Protein AF-A0A7C7UZF1-F1 (afdb_monomer_lite)

Secondary structure (DSSP, 8-state):
---SPPTTTHHHHHHHHHHIIIIIHHHHHHHHHTTT--TTS-TTSPPHHHHHHHHHHHHHHHHTT------TT-SSTT---HHHHHHHHHHHHTSTTHHHHTT--TTHHHHHHHHHHH--HHHHHHHHHHHHTTSS--------TTS-TTSGGG---------

Structure (mmCIF, N/CA/C/O backbone):
data_AF-A0A7C7UZF1-F1
#
_entry.id   AF-A0A7C7UZF1-F1
#
loop_
_atom_site.group_PDB
_atom_site.id
_atom_site.type_symbol
_atom_site.label_atom_id
_atom_site.label_alt_id
_atom_site.label_comp_id
_atom_site.label_asym_id
_atom_site.label_entity_id
_atom_site.label_seq_id
_atom_site.pdbx_PDB_ins_code
_atom_site.Cartn_x
_atom_site.Cartn_y
_atom_site.Cartn_z
_atom_site.occupancy
_atom_site.B_iso_or_equiv
_atom_site.auth_seq_id
_atom_site.auth_comp_id
_atom_site.auth_asym_id
_atom_site.auth_atom_id
_atom_site.pdbx_PDB_model_num
ATOM 1 N N . MET A 1 1 ? 17.158 -8.746 22.295 1.00 65.06 1 MET A N 1
ATOM 2 C CA . MET A 1 1 ? 16.381 -7.894 21.378 1.00 65.06 1 MET A CA 1
ATOM 3 C C . MET A 1 1 ? 14.984 -7.829 21.956 1.00 65.06 1 MET A C 1
ATOM 5 O O . MET A 1 1 ? 14.400 -8.886 22.153 1.00 65.06 1 MET A O 1
ATOM 9 N N . ASP A 1 2 ? 14.527 -6.644 22.350 1.00 73.06 2 ASP A N 1
ATOM 10 C CA . ASP A 1 2 ? 13.132 -6.459 22.749 1.00 73.06 2 ASP A CA 1
ATOM 11 C C . ASP A 1 2 ? 12.297 -6.370 21.469 1.00 73.06 2 ASP A C 1
ATOM 13 O O . ASP A 1 2 ? 12.558 -5.516 20.624 1.00 73.06 2 ASP A O 1
ATOM 17 N N . LEU A 1 3 ? 11.386 -7.324 21.291 1.00 84.25 3 LEU A N 1
ATOM 18 C CA . LEU A 1 3 ? 10.497 -7.413 20.133 1.00 84.25 3 LEU A CA 1
ATOM 19 C C . LEU A 1 3 ? 9.088 -6.909 20.462 1.00 84.25 3 LEU A C 1
ATOM 21 O O . LEU A 1 3 ? 8.205 -7.003 19.616 1.00 84.25 3 LEU A O 1
ATOM 25 N N . GLY A 1 4 ? 8.850 -6.426 21.685 1.00 86.12 4 GLY A N 1
ATOM 26 C CA . GLY A 1 4 ? 7.555 -5.915 22.115 1.00 86.12 4 GLY A CA 1
ATOM 27 C C . GLY A 1 4 ? 7.171 -4.606 21.422 1.00 86.12 4 GLY A C 1
ATOM 28 O O . GLY A 1 4 ? 8.008 -3.890 20.874 1.00 86.12 4 GLY A O 1
ATOM 29 N N . VAL A 1 5 ? 5.881 -4.267 21.476 1.00 89.81 5 VAL A N 1
ATOM 30 C CA . VAL A 1 5 ? 5.395 -2.970 20.984 1.00 89.81 5 VAL A CA 1
ATOM 31 C C . VAL A 1 5 ? 6.028 -1.849 21.807 1.00 89.81 5 VAL A C 1
ATOM 33 O O . VAL A 1 5 ? 5.832 -1.786 23.025 1.00 89.81 5 VAL A O 1
ATOM 36 N N . SER A 1 6 ? 6.738 -0.937 21.142 1.00 91.19 6 SER A N 1
ATOM 37 C CA . SER A 1 6 ? 7.342 0.230 21.789 1.00 91.19 6 SER A CA 1
ATOM 38 C C . SER A 1 6 ? 6.268 1.164 22.361 1.00 91.19 6 SER A C 1
ATOM 40 O O . SER A 1 6 ? 5.193 1.328 21.778 1.00 91.19 6 SER A O 1
ATOM 42 N N . ASP A 1 7 ? 6.547 1.836 23.484 1.00 93.94 7 ASP A N 1
ATOM 43 C CA . ASP A 1 7 ? 5.610 2.819 24.059 1.00 93.94 7 ASP A CA 1
ATOM 44 C C . ASP A 1 7 ? 5.265 3.948 23.078 1.00 93.94 7 ASP A C 1
ATOM 46 O O . ASP A 1 7 ? 4.143 4.454 23.079 1.00 93.94 7 ASP A O 1
ATOM 50 N N . ARG A 1 8 ? 6.207 4.277 22.185 1.00 91.94 8 ARG A N 1
ATOM 51 C CA . ARG A 1 8 ? 6.035 5.234 21.089 1.00 91.94 8 ARG A CA 1
ATOM 52 C C . ARG A 1 8 ? 4.920 4.818 20.126 1.00 91.94 8 ARG A C 1
ATOM 54 O O . ARG A 1 8 ? 4.143 5.667 19.700 1.00 91.94 8 ARG A O 1
ATOM 61 N N . VAL A 1 9 ? 4.837 3.531 19.783 1.00 95.00 9 VAL A N 1
ATOM 62 C CA . VAL A 1 9 ? 3.961 3.026 18.711 1.00 95.00 9 VAL A CA 1
ATOM 63 C C . VAL A 1 9 ? 2.665 2.404 19.239 1.00 95.00 9 VAL A C 1
ATOM 65 O O . VAL A 1 9 ? 1.686 2.319 18.497 1.00 95.00 9 VAL A O 1
ATOM 68 N N . LYS A 1 10 ? 2.573 2.083 20.539 1.00 96.62 10 LYS A N 1
ATOM 69 C CA . LYS A 1 10 ? 1.329 1.609 21.186 1.00 96.62 10 LYS A CA 1
ATOM 70 C C . LYS A 1 10 ? 0.085 2.457 20.851 1.00 96.62 10 LYS A C 1
ATOM 72 O O . LYS A 1 10 ? -0.941 1.860 20.511 1.00 96.62 10 LYS A O 1
ATOM 77 N N . PRO A 1 11 ? 0.117 3.808 20.902 1.00 97.69 11 PRO A N 1
ATOM 78 C CA . PRO A 1 11 ? -1.050 4.619 20.552 1.00 97.69 11 PRO A CA 1
ATOM 79 C C . PRO A 1 11 ? -1.450 4.484 19.079 1.00 97.69 11 PRO A C 1
ATOM 81 O O . PRO A 1 11 ? -2.644 4.427 18.782 1.00 97.69 11 PRO A O 1
ATOM 84 N N . LEU A 1 12 ? -0.463 4.391 18.179 1.00 98.00 12 LEU A N 1
ATOM 85 C CA . LEU A 1 12 ? -0.672 4.255 16.738 1.00 98.00 12 LEU A CA 1
ATOM 86 C C . LEU A 1 12 ? -1.287 2.893 16.393 1.00 98.00 12 LEU A C 1
ATOM 88 O O . LEU A 1 12 ? -2.315 2.848 15.723 1.00 98.00 12 LEU A O 1
ATOM 92 N N . VAL A 1 13 ? -0.746 1.800 16.943 1.00 98.25 13 VAL A N 1
ATOM 93 C CA . VAL A 1 13 ? -1.326 0.447 16.811 1.00 98.25 13 VAL A CA 1
ATOM 94 C C . VAL A 1 13 ? -2.755 0.423 17.343 1.00 98.25 13 VAL A C 1
ATOM 96 O O . VAL A 1 13 ? -3.659 -0.094 16.693 1.00 98.25 13 VAL A O 1
ATOM 99 N N . GLY A 1 14 ? -2.998 1.051 18.498 1.00 98.56 14 GLY A N 1
ATOM 100 C CA . GLY A 1 14 ? -4.343 1.174 19.050 1.00 98.56 14 GLY A CA 1
ATOM 101 C C . GLY A 1 14 ? -5.307 1.949 18.144 1.00 98.56 14 GLY A C 1
ATOM 102 O O . GLY A 1 14 ? -6.487 1.610 18.094 1.00 98.56 14 GLY A O 1
ATOM 103 N N . ALA A 1 15 ? -4.835 2.980 17.438 1.00 98.69 15 ALA A N 1
ATOM 104 C CA . ALA A 1 15 ? -5.644 3.743 16.490 1.00 98.69 15 ALA A CA 1
ATOM 105 C C . ALA A 1 15 ? -5.971 2.932 15.228 1.00 98.69 15 ALA A C 1
ATOM 107 O O . ALA A 1 15 ? -7.141 2.876 14.851 1.00 98.69 15 ALA A O 1
ATOM 108 N N . VAL A 1 16 ? -4.979 2.247 14.644 1.00 98.75 16 VAL A N 1
ATOM 109 C CA . VAL A 1 16 ? -5.181 1.347 13.495 1.00 98.75 16 VAL A CA 1
ATOM 110 C C . VAL A 1 16 ? -6.160 0.234 13.855 1.00 98.75 16 VAL A C 1
ATOM 112 O O . VAL A 1 16 ? -7.169 0.087 13.176 1.00 98.75 16 VAL A O 1
ATOM 115 N N . ARG A 1 17 ? -5.951 -0.465 14.979 1.00 98.75 17 ARG A N 1
ATOM 116 C CA . ARG A 1 17 ? -6.858 -1.518 15.465 1.00 98.75 17 ARG A CA 1
ATOM 117 C C . ARG A 1 17 ? -8.303 -1.043 15.586 1.00 98.75 17 ARG A C 1
ATOM 119 O O . ARG A 1 17 ? -9.227 -1.742 15.177 1.00 98.75 17 ARG A O 1
ATOM 126 N N . ARG A 1 18 ? -8.515 0.141 16.173 1.00 98.81 18 ARG A N 1
ATOM 127 C CA . ARG A 1 18 ? -9.862 0.713 16.318 1.00 98.81 18 ARG A CA 1
ATOM 128 C C . ARG A 1 18 ? -10.486 1.011 14.964 1.00 98.81 18 ARG A C 1
ATOM 130 O O . ARG A 1 18 ? -11.615 0.600 14.750 1.00 98.81 18 ARG A O 1
ATOM 137 N N . MET A 1 19 ? -9.763 1.660 14.052 1.00 98.81 19 MET A N 1
ATOM 138 C CA . MET A 1 19 ? -10.297 1.964 12.723 1.00 98.81 19 MET A CA 1
ATOM 139 C C . MET A 1 19 ? -10.595 0.687 11.925 1.00 98.81 19 MET A C 1
ATOM 141 O O . MET A 1 19 ? -11.659 0.574 11.323 1.00 98.81 19 MET A O 1
ATOM 145 N N . VAL A 1 20 ? -9.706 -0.311 11.974 1.00 98.88 20 VAL A N 1
ATOM 146 C CA . VAL A 1 20 ? -9.937 -1.621 11.349 1.00 98.88 20 VAL A CA 1
ATOM 147 C C . VAL A 1 20 ? -11.227 -2.249 11.870 1.00 98.88 20 VAL A C 1
ATOM 149 O O . VAL A 1 20 ? -12.071 -2.645 11.074 1.00 98.88 20 VAL A O 1
ATOM 152 N N . ARG A 1 21 ? -11.416 -2.299 13.192 1.00 98.69 21 ARG A N 1
ATOM 153 C CA . ARG A 1 21 ? -12.583 -2.933 13.820 1.00 98.69 21 ARG A CA 1
ATOM 154 C C . ARG A 1 21 ? -13.883 -2.148 13.632 1.00 98.69 21 ARG A C 1
ATOM 156 O O . ARG A 1 21 ? -14.909 -2.749 13.334 1.00 98.69 21 ARG A O 1
ATOM 163 N N . ASP A 1 22 ? -13.855 -0.843 13.878 1.00 98.69 22 ASP A N 1
ATOM 164 C CA . ASP A 1 22 ? -15.065 -0.025 14.025 1.00 98.69 22 ASP A CA 1
ATOM 165 C C . ASP A 1 22 ? -15.523 0.590 12.700 1.00 98.69 22 ASP A C 1
ATOM 167 O O . ASP A 1 22 ? -16.713 0.842 12.531 1.00 98.69 22 ASP A O 1
ATOM 171 N N . ASP A 1 23 ? -14.597 0.816 11.763 1.00 98.62 23 ASP A N 1
ATOM 172 C CA . ASP A 1 23 ? -14.880 1.529 10.516 1.00 98.62 23 ASP A CA 1
ATOM 173 C C . ASP A 1 23 ? -14.734 0.647 9.275 1.00 98.62 23 ASP A C 1
ATOM 175 O O . ASP A 1 23 ? -15.590 0.687 8.395 1.00 98.62 23 ASP A O 1
ATOM 179 N N . ILE A 1 24 ? -13.666 -0.154 9.193 1.00 98.69 24 ILE A N 1
ATOM 180 C CA . ILE A 1 24 ? -13.352 -0.933 7.985 1.00 98.69 24 ILE A CA 1
ATOM 181 C C . ILE A 1 24 ? -14.100 -2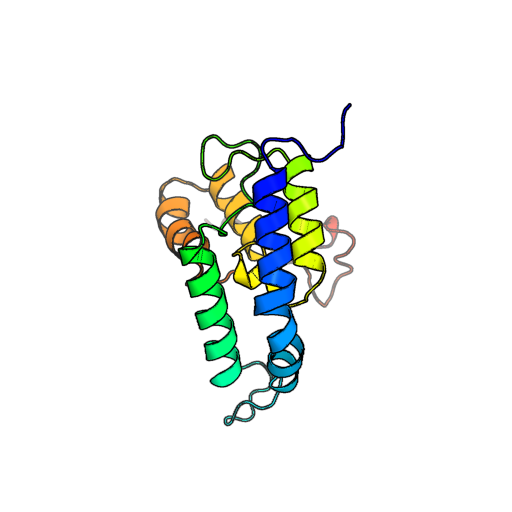.273 7.979 1.00 98.69 24 ILE A C 1
ATOM 183 O O . ILE A 1 24 ? -14.793 -2.584 7.011 1.00 98.69 24 ILE A O 1
ATOM 187 N N . ALA A 1 25 ? -14.006 -3.055 9.058 1.00 98.56 25 ALA A N 1
ATOM 188 C CA . ALA A 1 25 ? -14.609 -4.386 9.153 1.00 98.56 25 ALA A CA 1
ATOM 189 C C . ALA A 1 25 ? -16.121 -4.420 8.850 1.00 98.56 25 ALA A C 1
ATOM 191 O O . ALA A 1 25 ? -16.547 -5.339 8.149 1.00 98.56 25 ALA A O 1
ATOM 192 N N . PRO A 1 26 ? -16.947 -3.442 9.287 1.00 98.56 26 PRO A N 1
ATOM 193 C CA . PRO A 1 26 ? -18.375 -3.440 8.964 1.00 98.56 26 PRO A CA 1
ATOM 194 C C . PRO A 1 26 ? -18.684 -3.339 7.464 1.00 98.56 26 PRO A C 1
ATOM 196 O O . PRO A 1 26 ? -19.753 -3.771 7.040 1.00 98.56 26 PRO A O 1
ATOM 199 N N . LEU A 1 27 ? -17.769 -2.777 6.667 1.00 98.56 27 LEU A N 1
ATOM 200 C CA . LEU A 1 27 ? -17.945 -2.563 5.227 1.00 98.56 27 LEU A CA 1
ATOM 201 C C . LEU A 1 27 ? -17.235 -3.618 4.370 1.00 98.56 27 LEU A C 1
ATOM 203 O O . LEU A 1 27 ? -17.476 -3.677 3.166 1.00 98.56 27 LEU A O 1
ATOM 207 N N . ASP A 1 28 ? -16.388 -4.466 4.959 1.00 98.19 28 ASP A N 1
ATOM 208 C CA . ASP A 1 28 ? -15.581 -5.443 4.220 1.00 98.19 28 ASP A CA 1
ATOM 209 C C . ASP A 1 28 ? -16.450 -6.472 3.479 1.00 98.19 28 ASP A C 1
ATOM 211 O O . ASP A 1 28 ? -16.264 -6.703 2.284 1.00 98.19 28 ASP A O 1
ATOM 215 N N . VAL A 1 29 ? -17.462 -7.032 4.152 1.00 97.75 29 VAL A N 1
ATOM 216 C CA . VAL A 1 29 ? -18.396 -7.992 3.535 1.00 97.75 29 VAL A CA 1
ATOM 217 C C . VAL A 1 29 ? -19.197 -7.335 2.413 1.00 97.75 29 VAL A C 1
ATOM 219 O O . VAL A 1 29 ? -19.348 -7.919 1.342 1.00 97.75 29 VAL A O 1
ATOM 222 N N . GLU A 1 30 ? -19.686 -6.113 2.638 1.00 98.00 30 GLU A N 1
ATOM 223 C CA . GLU A 1 30 ? -20.435 -5.367 1.626 1.00 98.00 30 GLU A CA 1
ATOM 224 C C . GLU A 1 30 ? -19.564 -5.086 0.396 1.00 98.00 30 GLU A C 1
ATOM 226 O O . GLU A 1 30 ? -19.998 -5.327 -0.729 1.00 98.00 30 GLU A O 1
ATOM 231 N N . TYR A 1 31 ? -18.322 -4.638 0.599 1.00 98.44 31 TYR A N 1
ATOM 232 C CA . TYR A 1 31 ? -17.369 -4.377 -0.476 1.00 98.44 31 TYR A CA 1
ATOM 233 C C . TYR A 1 31 ? -17.127 -5.617 -1.346 1.00 98.44 31 TYR A C 1
ATOM 235 O O . TYR A 1 31 ? -17.147 -5.521 -2.574 1.00 98.44 31 TYR A O 1
ATOM 243 N N . HIS A 1 32 ? -16.927 -6.785 -0.730 1.00 97.56 32 HIS A N 1
ATOM 244 C CA . HIS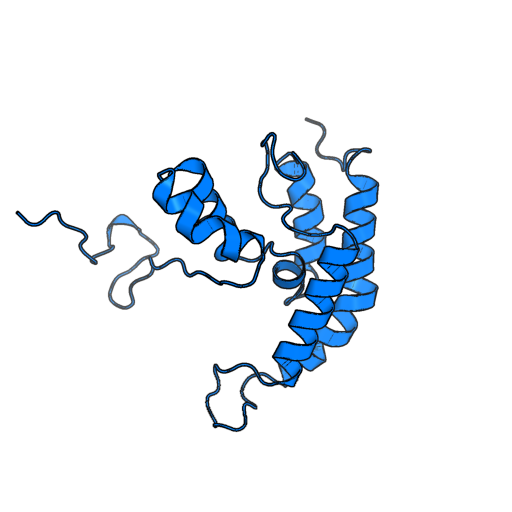 A 1 32 ? -16.686 -8.026 -1.469 1.00 97.56 32 HIS A CA 1
ATOM 245 C C . HIS A 1 32 ? -17.946 -8.557 -2.157 1.00 97.56 32 HIS A C 1
ATOM 247 O O . HIS A 1 32 ? -17.843 -9.106 -3.253 1.00 97.56 32 HIS A O 1
ATOM 253 N N . ASP A 1 33 ? -19.134 -8.347 -1.584 1.00 97.75 33 ASP A N 1
ATOM 254 C CA . ASP A 1 33 ? -20.394 -8.709 -2.240 1.00 97.75 33 ASP A CA 1
ATOM 255 C C . ASP A 1 33 ? -20.613 -7.926 -3.548 1.00 97.75 33 ASP A C 1
ATOM 257 O O . ASP A 1 33 ? -21.334 -8.386 -4.426 1.00 97.75 33 ASP A O 1
ATOM 261 N N . GLN A 1 34 ? -19.969 -6.774 -3.742 1.00 97.81 34 GLN A N 1
ATOM 262 C CA . GLN A 1 34 ? -20.056 -6.020 -4.997 1.00 97.81 34 GLN A CA 1
ATOM 263 C C . GLN A 1 34 ? -19.189 -6.579 -6.139 1.00 97.81 34 GLN A C 1
ATOM 265 O O . GLN A 1 34 ? -19.408 -6.221 -7.299 1.00 97.81 34 GLN A O 1
ATOM 270 N N . VAL A 1 35 ? -18.214 -7.447 -5.850 1.00 96.44 35 VAL A N 1
ATOM 271 C CA . VAL A 1 35 ? -17.275 -7.957 -6.860 1.00 96.44 35 VAL A CA 1
ATOM 272 C C . VAL A 1 35 ? -18.030 -8.683 -7.975 1.00 96.44 35 VAL A C 1
ATOM 274 O O . VAL A 1 35 ? -18.875 -9.543 -7.732 1.00 96.44 35 VAL A O 1
ATOM 277 N N . GLY A 1 36 ? -17.719 -8.339 -9.226 1.00 97.00 36 GLY A N 1
ATOM 278 C CA . GLY A 1 36 ? -18.364 -8.934 -10.396 1.00 97.00 36 GLY A CA 1
ATOM 279 C C . GLY A 1 36 ? -19.752 -8.377 -10.730 1.00 97.00 36 GLY A C 1
ATOM 280 O O . GLY A 1 36 ? -20.349 -8.826 -11.706 1.00 97.00 36 GLY A O 1
ATOM 281 N N . LYS A 1 37 ? -20.269 -7.403 -9.965 1.00 97.44 37 LYS A N 1
ATOM 282 C CA . LYS A 1 37 ? -21.603 -6.806 -10.166 1.00 97.44 37 LYS A CA 1
ATOM 283 C C . LYS A 1 37 ? -21.579 -5.476 -10.929 1.00 97.44 37 LYS A C 1
ATOM 285 O O . LYS A 1 37 ? -22.564 -4.741 -10.906 1.00 97.44 37 LYS A O 1
ATOM 290 N N . HIS A 1 38 ? -20.475 -5.136 -11.598 1.00 98.12 38 HIS A N 1
ATOM 291 C CA . HIS A 1 38 ? -20.384 -3.887 -12.352 1.00 98.12 38 HIS A CA 1
ATOM 292 C C . HIS A 1 38 ? -21.443 -3.830 -13.475 1.00 98.12 38 HIS A C 1
ATOM 294 O O . HIS A 1 38 ? -21.568 -4.801 -14.227 1.00 98.12 38 HIS A O 1
ATOM 300 N N . PRO A 1 39 ? -22.179 -2.712 -13.658 1.00 96.81 39 PRO A N 1
ATOM 301 C CA . PRO A 1 39 ? -23.266 -2.622 -14.642 1.00 96.81 39 PRO A CA 1
ATOM 302 C C . PRO A 1 39 ? -22.856 -2.879 -16.098 1.00 96.81 39 PRO A C 1
ATOM 304 O O . PRO A 1 39 ? -23.695 -3.263 -16.909 1.00 96.81 39 PRO A O 1
ATOM 307 N N . SER A 1 40 ? -21.579 -2.683 -16.446 1.00 97.31 40 SER A N 1
ATOM 308 C CA . SER A 1 40 ? -21.066 -3.004 -17.789 1.00 97.31 40 SER A CA 1
ATOM 309 C C . SER A 1 40 ? -20.900 -4.508 -18.050 1.00 97.31 40 SER A C 1
ATOM 311 O O . SER A 1 40 ? -20.651 -4.894 -19.189 1.00 97.31 40 SER A O 1
ATOM 313 N N . GLY A 1 41 ? -20.980 -5.350 -17.015 1.00 96.06 41 GLY A N 1
ATOM 314 C CA . GLY A 1 41 ? -20.638 -6.773 -17.079 1.00 96.06 41 GLY A CA 1
ATOM 315 C C . GLY A 1 41 ? -19.136 -7.069 -16.982 1.00 96.06 41 GLY A C 1
ATOM 316 O O . GLY A 1 41 ? -18.754 -8.239 -16.954 1.00 96.06 41 GLY A O 1
ATOM 317 N N . ASP A 1 42 ? -18.275 -6.047 -16.902 1.00 96.69 42 ASP A N 1
ATOM 318 C CA . ASP A 1 42 ? -16.853 -6.246 -16.617 1.00 96.69 42 ASP A CA 1
ATOM 319 C C . ASP A 1 42 ? -16.667 -6.672 -15.159 1.00 96.69 42 ASP A C 1
ATOM 321 O O . ASP A 1 42 ? -16.791 -5.873 -14.231 1.00 96.69 42 ASP A O 1
ATOM 325 N N . ARG A 1 43 ? -16.345 -7.950 -14.960 1.00 94.50 43 ARG A N 1
ATOM 326 C CA . ARG A 1 43 ? -16.190 -8.524 -13.622 1.00 94.50 43 ARG A CA 1
ATOM 327 C C . ARG A 1 43 ? -15.009 -7.954 -12.827 1.00 94.50 43 ARG A C 1
ATOM 329 O O . ARG A 1 43 ? -14.940 -8.203 -11.627 1.00 94.50 43 ARG A O 1
ATOM 336 N N . PHE A 1 44 ? -14.074 -7.273 -13.490 1.00 94.50 44 PHE A N 1
ATOM 337 C CA . PHE A 1 44 ? -12.882 -6.687 -12.877 1.00 94.50 44 PHE A CA 1
ATOM 338 C C . PHE A 1 44 ? -13.033 -5.193 -12.581 1.00 94.50 44 PHE A C 1
ATOM 340 O O . PHE A 1 44 ? -12.235 -4.641 -11.825 1.00 94.50 44 PHE A O 1
ATOM 347 N N . ALA A 1 45 ? -14.046 -4.539 -13.151 1.00 96.69 45 ALA A N 1
ATOM 348 C CA . ALA A 1 45 ? -14.353 -3.154 -12.838 1.00 96.69 45 ALA A CA 1
ATOM 349 C C . ALA A 1 45 ? -14.986 -3.048 -11.441 1.00 96.69 45 ALA A C 1
ATOM 351 O O . ALA A 1 45 ? -15.861 -3.835 -11.075 1.00 96.69 45 ALA A O 1
ATOM 352 N N . MET A 1 46 ? -14.551 -2.055 -10.664 1.00 97.06 46 MET A N 1
ATOM 353 C CA . MET A 1 46 ? -15.155 -1.745 -9.367 1.00 97.06 46 MET A CA 1
ATOM 354 C C . MET A 1 46 ? -16.519 -1.087 -9.557 1.00 97.06 46 MET A C 1
ATOM 356 O O . MET A 1 46 ? -16.648 -0.179 -10.374 1.00 97.06 46 MET A O 1
ATOM 360 N N . THR A 1 47 ? -17.520 -1.490 -8.774 1.00 98.38 47 THR A N 1
ATOM 361 C CA . THR A 1 47 ? -18.819 -0.795 -8.750 1.00 98.38 47 THR A CA 1
ATOM 362 C C . THR A 1 47 ? -18.709 0.584 -8.097 1.00 98.38 47 THR A C 1
ATOM 364 O O . THR A 1 47 ? -17.808 0.829 -7.291 1.00 98.38 47 THR A O 1
ATOM 367 N N . ASP A 1 48 ? -19.674 1.471 -8.364 1.00 98.25 48 ASP A N 1
ATOM 368 C CA . ASP A 1 48 ? -19.755 2.780 -7.696 1.00 98.25 48 ASP A CA 1
ATOM 369 C C . ASP A 1 48 ? -19.738 2.645 -6.166 1.00 98.25 48 ASP A C 1
ATOM 371 O O . ASP A 1 48 ? -19.095 3.436 -5.477 1.00 98.25 48 ASP A O 1
ATOM 375 N N . ARG A 1 49 ? -20.372 1.593 -5.629 1.00 98.19 49 ARG A N 1
ATOM 376 C CA . ARG A 1 49 ? -20.391 1.324 -4.189 1.00 98.19 49 ARG A CA 1
ATOM 377 C C . ARG A 1 49 ? -19.023 0.899 -3.650 1.00 98.19 49 ARG A C 1
ATOM 379 O O . ARG A 1 49 ? -18.639 1.340 -2.570 1.00 98.19 49 ARG A O 1
ATOM 386 N N . GLN A 1 50 ? -18.260 0.094 -4.394 1.00 98.31 50 GLN A N 1
ATOM 387 C CA . GLN A 1 50 ? -16.876 -0.234 -4.021 1.00 98.31 50 GLN A CA 1
ATOM 388 C C . GLN A 1 50 ? -16.001 1.020 -3.980 1.00 98.31 50 GLN A C 1
ATOM 390 O O . GLN A 1 50 ? -15.249 1.219 -3.024 1.00 98.31 50 GLN A O 1
ATOM 395 N N . VAL A 1 51 ? -16.141 1.887 -4.988 1.00 97.88 51 VAL A N 1
ATOM 396 C CA . VAL A 1 51 ? -15.414 3.161 -5.062 1.00 97.88 51 VAL A CA 1
ATOM 397 C C . VAL A 1 51 ? -15.790 4.077 -3.896 1.00 97.88 51 VAL A C 1
ATOM 399 O O . VAL A 1 51 ? -14.902 4.683 -3.295 1.00 97.88 51 VAL A O 1
ATOM 402 N N . GLU A 1 52 ? -17.075 4.167 -3.550 1.00 98.56 52 GLU A N 1
ATOM 403 C CA . GLU A 1 52 ? -17.567 4.954 -2.414 1.00 98.56 52 GLU A CA 1
ATOM 404 C C . GLU A 1 52 ? -16.972 4.468 -1.083 1.00 98.56 52 GLU A C 1
ATOM 406 O O . GLU A 1 52 ? -16.407 5.275 -0.341 1.00 98.56 52 GLU A O 1
ATOM 411 N N . ILE A 1 53 ? -17.033 3.157 -0.807 1.00 98.62 53 ILE A N 1
ATOM 412 C CA . ILE A 1 53 ? -16.482 2.547 0.414 1.00 98.62 53 ILE A CA 1
ATOM 413 C C . ILE A 1 53 ? -14.982 2.840 0.529 1.00 98.62 53 ILE A C 1
ATOM 415 O O . ILE A 1 53 ? -14.535 3.379 1.545 1.00 98.62 53 ILE A O 1
ATOM 419 N N . LEU A 1 54 ? -14.203 2.532 -0.515 1.00 98.06 54 LEU A N 1
ATOM 420 C CA . LEU A 1 54 ? -12.754 2.739 -0.496 1.00 98.06 54 LEU A CA 1
ATOM 421 C C . LEU A 1 54 ? -12.398 4.212 -0.313 1.00 98.06 54 LEU A C 1
ATOM 423 O O . LEU A 1 54 ? -11.536 4.538 0.501 1.00 98.06 54 LEU A O 1
ATOM 427 N N . ARG A 1 55 ? -13.048 5.111 -1.060 1.00 97.94 55 ARG A N 1
ATOM 428 C CA . ARG A 1 55 ? -12.763 6.547 -0.986 1.00 97.94 55 ARG A CA 1
ATOM 429 C C . ARG A 1 55 ? -13.086 7.101 0.397 1.00 97.94 55 ARG A C 1
ATOM 431 O O . ARG A 1 55 ? -12.221 7.743 0.987 1.00 97.94 55 ARG A O 1
ATOM 438 N N . GLY A 1 56 ? -14.274 6.812 0.926 1.00 98.50 56 GLY A N 1
ATOM 439 C CA . GLY A 1 56 ? -14.698 7.311 2.234 1.00 98.50 56 GLY A CA 1
ATOM 440 C C . GLY A 1 56 ? -13.788 6.826 3.365 1.00 98.50 56 GLY A C 1
ATOM 441 O O . GLY A 1 56 ? -13.374 7.612 4.219 1.00 98.50 56 GLY A O 1
ATOM 442 N N . LEU A 1 57 ? -13.400 5.548 3.340 1.00 98.75 57 LEU A N 1
ATOM 443 C CA . LEU A 1 57 ? -12.478 4.987 4.328 1.00 98.75 57 LEU A CA 1
ATOM 444 C C . LEU A 1 57 ? -11.061 5.571 4.200 1.00 98.75 57 LEU A C 1
ATOM 446 O O . LEU A 1 57 ? -10.469 5.932 5.217 1.00 98.75 57 LEU A O 1
ATOM 450 N N . LYS A 1 58 ? -10.530 5.737 2.980 1.00 98.69 58 LYS A N 1
ATOM 451 C CA . LYS A 1 58 ? -9.221 6.382 2.751 1.00 98.69 58 LYS A CA 1
ATOM 452 C C . LYS A 1 58 ? -9.214 7.838 3.218 1.00 98.69 58 LYS A C 1
ATOM 454 O O . LYS A 1 58 ? -8.256 8.274 3.849 1.00 98.69 58 LYS A O 1
ATOM 459 N N . GLU A 1 59 ? -10.270 8.600 2.937 1.00 98.56 59 GLU A N 1
ATOM 460 C CA . GLU A 1 59 ? -10.409 9.986 3.406 1.00 98.56 59 GLU A CA 1
ATOM 461 C C . GLU A 1 59 ? -10.417 10.061 4.935 1.00 98.56 59 GLU A C 1
ATOM 463 O O . GLU A 1 59 ? -9.702 10.879 5.518 1.00 98.56 59 GLU A O 1
ATOM 468 N N . LYS A 1 60 ? -11.145 9.153 5.594 1.00 98.69 60 LYS A N 1
ATOM 469 C CA . LYS A 1 60 ? -11.151 9.042 7.055 1.00 98.69 60 LYS A CA 1
ATOM 470 C C . LYS A 1 60 ? -9.772 8.682 7.617 1.00 98.69 60 LYS A C 1
ATOM 472 O O . LYS A 1 60 ? -9.348 9.289 8.600 1.00 98.69 60 LYS A O 1
ATOM 477 N N . ALA A 1 61 ? -9.052 7.756 6.981 1.00 98.69 61 ALA A N 1
ATOM 478 C CA . ALA A 1 61 ? -7.705 7.355 7.388 1.00 98.69 61 ALA A CA 1
ATOM 479 C C . ALA A 1 61 ? -6.722 8.531 7.285 1.00 98.69 61 ALA A C 1
ATOM 481 O O . ALA A 1 61 ? -6.015 8.841 8.245 1.00 98.69 61 ALA A O 1
ATOM 482 N N . LYS A 1 62 ? -6.749 9.263 6.162 1.00 98.31 62 LYS A N 1
ATOM 483 C CA . LYS A 1 62 ? -5.953 10.485 5.966 1.00 98.31 62 LYS A CA 1
ATOM 484 C C . LYS A 1 62 ? -6.275 11.551 7.011 1.00 98.31 62 LYS A C 1
ATOM 486 O O . LYS A 1 62 ? -5.356 12.105 7.607 1.00 98.31 62 LYS A O 1
ATOM 491 N N . ALA A 1 63 ? -7.559 11.811 7.268 1.00 98.38 63 ALA A N 1
ATOM 492 C CA . ALA A 1 63 ? -7.992 12.796 8.261 1.00 98.38 63 ALA A CA 1
ATOM 493 C C . ALA A 1 63 ? -7.554 12.431 9.691 1.00 98.38 63 ALA A C 1
ATOM 495 O O . ALA A 1 63 ? -7.271 13.316 10.495 1.00 98.38 63 ALA A O 1
ATOM 496 N N . ALA A 1 64 ? -7.462 11.135 9.997 1.00 98.00 64 ALA A N 1
ATOM 497 C CA . ALA A 1 64 ? -6.968 10.627 11.273 1.00 98.00 64 ALA A CA 1
ATOM 498 C C . ALA A 1 64 ? -5.431 10.567 11.367 1.00 98.00 64 ALA A C 1
ATOM 500 O O . ALA A 1 64 ? -4.908 10.174 12.409 1.00 98.00 64 ALA A O 1
ATOM 501 N N . GLY A 1 65 ? -4.703 10.924 10.301 1.00 97.69 65 GLY A N 1
ATOM 502 C CA . GLY A 1 65 ? -3.253 10.756 10.242 1.00 97.69 65 GLY A CA 1
ATOM 503 C C . GLY A 1 65 ? -2.853 9.284 10.343 1.00 97.69 65 GLY A C 1
ATOM 504 O O . GLY A 1 65 ? -1.964 8.946 11.119 1.00 97.69 65 GLY A O 1
ATOM 505 N N . LEU A 1 66 ? -3.551 8.406 9.621 1.00 98.38 66 LEU A N 1
ATOM 506 C CA . LEU A 1 66 ? -3.275 6.975 9.520 1.00 98.38 66 LEU A CA 1
ATOM 507 C C . LEU A 1 66 ? -2.979 6.636 8.052 1.00 98.38 66 LEU A C 1
ATOM 509 O O . LEU A 1 66 ? -3.853 6.164 7.332 1.00 98.38 66 LEU A O 1
ATOM 513 N N . TRP A 1 67 ? -1.782 6.966 7.563 1.00 98.31 67 TRP A N 1
ATOM 514 C CA . TRP A 1 67 ? -1.483 6.890 6.128 1.00 98.31 67 TRP A CA 1
ATOM 515 C C . TRP A 1 67 ? 0.016 6.707 5.862 1.00 98.31 67 TRP A C 1
ATOM 517 O O . TRP A 1 67 ? 0.809 7.458 6.415 1.00 98.31 67 TRP A O 1
ATOM 527 N N . ASN A 1 68 ? 0.410 5.777 4.982 1.00 97.44 68 ASN A N 1
ATOM 528 C CA . ASN A 1 68 ? 1.812 5.523 4.592 1.00 97.44 68 ASN A CA 1
ATOM 529 C C . ASN A 1 68 ? 2.755 5.144 5.756 1.00 97.44 68 ASN A C 1
ATOM 531 O O . ASN A 1 68 ? 3.711 5.858 6.062 1.00 97.44 68 ASN A O 1
ATOM 535 N N . PHE A 1 69 ? 2.536 3.987 6.385 1.00 96.44 69 PHE A N 1
ATOM 536 C CA . PHE A 1 69 ? 3.415 3.489 7.461 1.00 96.44 69 PHE A CA 1
ATOM 537 C C . PHE A 1 69 ? 4.639 2.696 6.964 1.00 96.44 69 PHE A C 1
ATOM 539 O O . PHE A 1 69 ? 5.490 2.327 7.766 1.00 96.44 69 PHE A O 1
ATOM 546 N N . TRP A 1 70 ? 4.698 2.394 5.666 1.00 92.50 70 TRP A N 1
ATOM 547 C CA . TRP A 1 70 ? 5.602 1.407 5.061 1.00 92.50 70 TRP A CA 1
ATOM 548 C C . TRP A 1 70 ? 7.061 1.871 4.931 1.00 92.50 70 TRP A C 1
ATOM 550 O O . TRP A 1 70 ? 7.954 1.035 4.852 1.00 92.50 70 TRP A O 1
ATOM 560 N N . LEU A 1 71 ? 7.329 3.182 4.943 1.00 91.25 71 LEU A N 1
ATOM 561 C CA . LEU A 1 71 ? 8.685 3.714 4.785 1.00 91.25 71 LEU A CA 1
ATOM 562 C C . LEU A 1 71 ? 9.475 3.603 6.102 1.00 91.25 71 LEU A C 1
ATOM 564 O O . LEU A 1 71 ? 9.645 4.574 6.842 1.00 91.25 71 LEU A O 1
ATOM 568 N N . THR A 1 72 ? 9.904 2.384 6.426 1.00 91.38 72 THR A N 1
ATOM 569 C CA . THR A 1 72 ? 10.642 2.085 7.655 1.00 91.38 72 THR A CA 1
ATOM 570 C C . THR A 1 72 ? 12.082 2.584 7.593 1.00 91.38 72 THR A C 1
ATOM 572 O O . THR A 1 72 ? 12.677 2.683 6.519 1.00 91.38 72 THR A O 1
ATOM 575 N N . ASP A 1 73 ? 12.652 2.866 8.765 1.00 90.19 73 ASP A N 1
ATOM 576 C CA . ASP A 1 73 ? 14.051 3.269 8.950 1.00 90.19 73 ASP A CA 1
ATOM 577 C C . ASP A 1 73 ? 14.456 4.498 8.102 1.00 90.19 73 ASP A C 1
ATOM 579 O O . ASP A 1 73 ? 15.606 4.648 7.692 1.00 90.19 73 ASP A O 1
ATOM 583 N N . SER A 1 74 ? 13.491 5.391 7.852 1.00 88.56 74 SER A N 1
ATOM 584 C CA . SER A 1 74 ? 13.650 6.656 7.129 1.00 88.56 74 SER A CA 1
ATOM 585 C C . SER A 1 74 ? 13.463 7.862 8.055 1.00 88.56 74 SER A C 1
ATOM 587 O O . SER A 1 74 ? 12.782 7.785 9.079 1.00 88.56 74 SER A O 1
ATOM 589 N N . ASP A 1 75 ? 14.064 8.991 7.684 1.00 86.62 75 ASP A N 1
ATOM 590 C CA . ASP A 1 75 ? 13.810 10.314 8.261 1.00 86.62 75 ASP A CA 1
ATOM 591 C C . ASP A 1 75 ? 12.508 10.955 7.742 1.00 86.62 75 ASP A C 1
ATOM 593 O O . ASP A 1 75 ? 12.041 11.954 8.291 1.00 86.62 75 ASP A O 1
ATOM 597 N N . GLN A 1 76 ? 11.902 10.361 6.714 1.00 83.88 76 GLN A N 1
ATOM 598 C CA . GLN A 1 76 ? 10.596 10.719 6.180 1.00 83.88 76 GLN A CA 1
ATOM 599 C C . GLN A 1 76 ? 9.491 9.816 6.761 1.00 83.88 76 GLN A C 1
ATOM 601 O O . GLN A 1 76 ? 9.730 8.715 7.261 1.00 83.88 76 GLN A O 1
ATOM 606 N N . GLY A 1 77 ? 8.236 10.268 6.677 1.00 87.12 77 GLY A N 1
ATOM 607 C CA . GLY A 1 77 ? 7.089 9.511 7.184 1.00 87.12 77 GLY A CA 1
ATOM 608 C C . GLY A 1 77 ? 7.126 9.330 8.707 1.00 87.12 77 GLY A C 1
ATOM 609 O O . G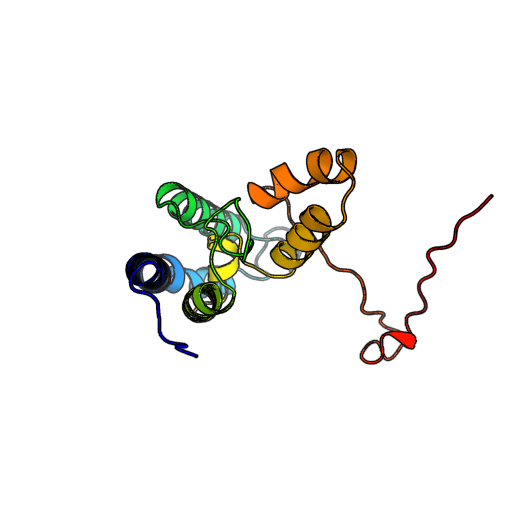LY A 1 77 ? 7.409 10.271 9.445 1.00 87.12 77 GLY A O 1
ATOM 610 N N . TYR A 1 78 ? 6.801 8.127 9.188 1.00 91.81 78 TYR A N 1
ATOM 611 C CA . TYR A 1 78 ? 6.733 7.834 10.628 1.00 91.81 78 TYR A CA 1
ATOM 612 C C . TYR A 1 78 ? 8.078 7.430 11.246 1.00 91.81 78 TYR A C 1
ATOM 614 O O . TYR A 1 78 ? 8.170 7.356 12.473 1.00 91.81 78 TYR A O 1
ATOM 622 N N . GLY A 1 79 ? 9.098 7.119 10.434 1.00 91.50 79 GLY A N 1
ATOM 623 C CA . GLY A 1 79 ? 10.385 6.617 10.931 1.00 91.50 79 GLY A CA 1
ATOM 624 C C . GLY A 1 79 ? 10.229 5.395 11.845 1.00 91.50 79 GLY A C 1
ATOM 625 O O . GLY A 1 79 ? 10.810 5.329 12.938 1.00 91.50 79 GLY A O 1
ATOM 626 N N . LEU A 1 80 ? 9.353 4.467 11.450 1.00 94.50 80 LEU A N 1
ATOM 627 C CA . LEU A 1 80 ? 9.137 3.211 12.165 1.00 94.50 80 LEU A CA 1
ATOM 628 C C . LEU A 1 80 ? 10.305 2.273 11.904 1.00 94.50 80 LEU A C 1
ATOM 630 O O . LEU A 1 80 ? 10.801 2.199 10.784 1.00 94.50 80 LEU A O 1
ATOM 634 N N . SER A 1 81 ? 10.688 1.497 12.907 1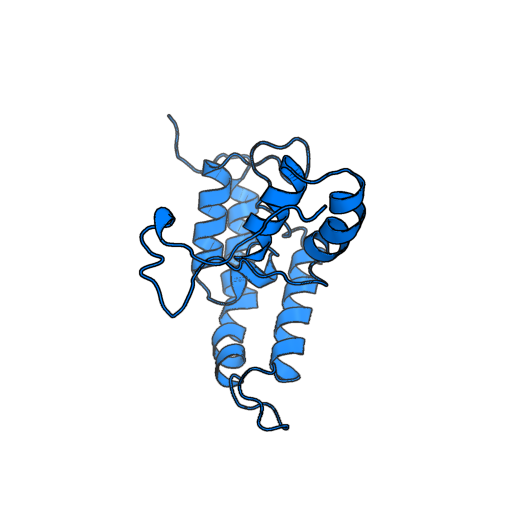.00 93.94 81 SER A N 1
ATOM 635 C CA . SER A 1 81 ? 11.459 0.284 12.647 1.00 93.94 81 SER A CA 1
ATOM 636 C C . SER A 1 81 ? 10.588 -0.767 11.954 1.00 93.94 81 SER A C 1
ATOM 638 O O . SER A 1 81 ? 9.359 -0.768 12.080 1.00 93.94 81 SER A O 1
ATOM 640 N N . THR A 1 82 ? 11.224 -1.733 11.291 1.00 93.25 82 THR A N 1
ATOM 641 C CA . THR A 1 82 ? 10.516 -2.886 10.702 1.00 93.25 82 THR A CA 1
ATOM 642 C C . THR A 1 82 ? 9.657 -3.635 11.740 1.00 93.25 82 THR A C 1
ATOM 644 O O . THR A 1 82 ? 8.536 -4.040 11.440 1.00 93.25 82 THR A O 1
ATOM 647 N N . VAL A 1 83 ? 10.136 -3.778 12.986 1.00 94.12 83 VAL A N 1
ATOM 648 C CA . VAL A 1 83 ? 9.387 -4.442 14.074 1.00 94.12 83 VAL A CA 1
ATOM 649 C C . VAL A 1 83 ? 8.150 -3.636 14.475 1.00 94.12 83 VAL A C 1
ATOM 651 O O . VAL A 1 83 ? 7.083 -4.204 14.683 1.00 94.12 83 VAL A O 1
ATOM 654 N N . GLU A 1 84 ? 8.258 -2.310 14.555 1.00 95.44 84 GLU A N 1
ATOM 655 C CA . GLU A 1 84 ? 7.109 -1.448 14.852 1.00 95.44 84 GLU A CA 1
ATOM 656 C C . GLU A 1 84 ? 6.060 -1.480 13.733 1.00 95.44 84 GLU A C 1
ATOM 658 O O . GLU A 1 84 ? 4.864 -1.534 14.024 1.00 95.44 84 GLU A O 1
ATOM 663 N N . TYR A 1 85 ? 6.490 -1.498 12.466 1.00 96.62 85 TYR A N 1
ATOM 664 C CA . TYR A 1 85 ? 5.581 -1.659 11.329 1.00 96.62 85 TYR A CA 1
ATOM 665 C C . TYR A 1 85 ? 4.885 -3.026 11.334 1.00 96.62 85 TYR A C 1
ATOM 667 O O . TYR A 1 85 ? 3.698 -3.091 11.023 1.00 96.62 85 TYR A O 1
ATOM 675 N N . ALA A 1 86 ? 5.565 -4.100 11.753 1.00 96.44 86 ALA A N 1
ATOM 676 C CA . ALA A 1 86 ? 4.979 -5.441 11.809 1.00 96.44 86 ALA A CA 1
ATOM 677 C C . ALA A 1 86 ? 3.700 -5.496 12.664 1.00 96.44 86 ALA A C 1
ATOM 679 O O . ALA A 1 86 ? 2.718 -6.109 12.255 1.00 96.44 86 ALA A O 1
ATOM 680 N N . TYR A 1 87 ? 3.664 -4.785 13.795 1.00 97.44 87 TYR A N 1
ATOM 681 C CA . TYR A 1 87 ? 2.459 -4.697 14.626 1.00 97.44 87 TYR A CA 1
ATOM 682 C C . TYR A 1 87 ? 1.317 -3.931 13.957 1.00 97.44 87 TYR A C 1
ATOM 684 O O . TYR A 1 87 ? 0.155 -4.249 14.177 1.00 97.44 87 TYR A O 1
ATOM 692 N N . LEU A 1 88 ? 1.615 -2.921 13.136 1.00 98.06 88 LEU A N 1
ATOM 693 C CA . LEU A 1 88 ? 0.587 -2.246 12.338 1.00 98.06 88 LEU A CA 1
ATOM 694 C C . LEU A 1 88 ? 0.091 -3.168 11.222 1.00 98.06 88 LEU A C 1
ATOM 696 O O . LEU A 1 88 ? -1.110 -3.235 10.975 1.00 98.06 88 LEU A O 1
ATOM 700 N N . ALA A 1 89 ? 1.004 -3.885 10.564 1.00 98.06 89 ALA A N 1
ATOM 701 C CA . ALA A 1 89 ? 0.687 -4.836 9.507 1.00 98.06 89 ALA A CA 1
ATOM 702 C C . ALA A 1 89 ? -0.182 -5.997 10.009 1.00 98.06 89 ALA A C 1
ATOM 704 O O . ALA A 1 89 ? -1.088 -6.407 9.292 1.00 98.06 89 ALA A O 1
ATOM 705 N N . GLU A 1 90 ? 0.029 -6.472 11.240 1.00 98.06 90 GLU A N 1
ATOM 706 C CA . GLU A 1 90 ? -0.836 -7.465 11.888 1.00 98.06 90 GLU A CA 1
ATOM 707 C C . GLU A 1 90 ? -2.283 -6.964 12.004 1.00 98.06 90 GLU A C 1
ATOM 709 O O . GLU A 1 90 ? -3.211 -7.650 11.578 1.00 98.06 90 GLU A O 1
ATOM 714 N N . GLU A 1 91 ? -2.483 -5.737 12.497 1.00 98.56 91 GLU A N 1
ATOM 715 C CA . GLU A 1 91 ? -3.823 -5.148 12.610 1.00 98.56 91 GLU A CA 1
ATOM 716 C C . GLU A 1 91 ? -4.465 -4.918 11.237 1.00 98.56 91 GLU A C 1
ATOM 718 O O . GLU A 1 91 ? -5.645 -5.208 11.047 1.00 98.56 91 GLU A O 1
ATOM 723 N N . MET A 1 92 ? -3.700 -4.421 10.259 1.00 98.56 92 MET A N 1
ATOM 724 C CA . MET A 1 92 ? -4.188 -4.234 8.888 1.00 98.56 92 MET A CA 1
ATOM 725 C C . MET A 1 92 ? -4.507 -5.572 8.210 1.00 98.56 92 MET A C 1
ATOM 727 O O . MET A 1 92 ? -5.444 -5.648 7.428 1.00 98.56 92 MET A O 1
ATOM 731 N N . GLY A 1 93 ? -3.769 -6.637 8.520 1.00 98.12 93 GLY A N 1
ATOM 732 C CA . GLY A 1 93 ? -3.980 -7.969 7.956 1.00 98.12 93 GLY A CA 1
ATOM 733 C C . GLY A 1 93 ? -5.253 -8.662 8.445 1.00 98.12 93 GLY A C 1
ATOM 734 O O . GLY A 1 93 ? -5.665 -9.656 7.851 1.00 98.12 93 GLY A O 1
ATOM 735 N N . ALA A 1 94 ? -5.899 -8.144 9.495 1.00 97.94 94 ALA A N 1
ATOM 736 C CA . ALA A 1 94 ? -7.127 -8.720 10.032 1.00 97.94 94 ALA A CA 1
ATOM 737 C C . ALA A 1 94 ? -8.335 -8.575 9.088 1.00 97.94 94 ALA A C 1
ATOM 739 O O . ALA A 1 94 ? -9.280 -9.354 9.203 1.00 97.94 94 ALA A O 1
ATOM 740 N N . ILE A 1 95 ? -8.322 -7.593 8.176 1.00 98.50 95 ILE A N 1
ATOM 741 C CA . ILE A 1 95 ? -9.423 -7.293 7.249 1.00 98.50 95 ILE A CA 1
ATOM 742 C C . ILE A 1 95 ? -8.866 -7.050 5.842 1.00 98.50 95 ILE A C 1
ATOM 744 O O . ILE A 1 95 ? -7.950 -6.253 5.664 1.00 98.50 95 ILE A O 1
ATOM 748 N N . SER A 1 96 ? -9.454 -7.701 4.833 1.00 97.50 96 SER A N 1
ATOM 749 C CA . SER A 1 96 ? -8.926 -7.777 3.460 1.00 97.50 96 SER A CA 1
ATOM 750 C C . SER A 1 96 ? -8.643 -6.404 2.834 1.00 97.50 96 SER A C 1
ATOM 752 O O . SER A 1 96 ? -7.556 -6.175 2.302 1.00 97.50 96 SER A O 1
ATOM 754 N N . ILE A 1 97 ? -9.577 -5.454 2.948 1.00 98.25 97 ILE A N 1
ATOM 755 C CA . ILE A 1 97 ? -9.407 -4.121 2.343 1.00 98.25 97 ILE A CA 1
ATOM 756 C C . ILE A 1 97 ? -8.538 -3.158 3.169 1.00 98.25 97 ILE A C 1
ATOM 758 O O . ILE A 1 97 ? -8.153 -2.100 2.667 1.00 98.25 97 ILE A O 1
ATOM 762 N N . ALA A 1 98 ? -8.219 -3.475 4.428 1.00 98.69 98 ALA A N 1
ATOM 7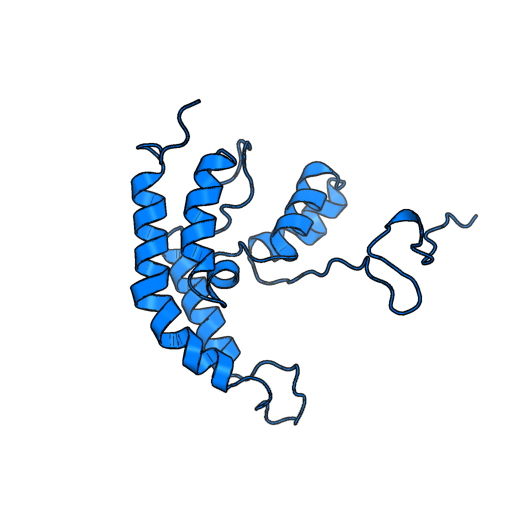63 C CA . ALA A 1 98 ? -7.598 -2.517 5.344 1.00 98.69 98 ALA A CA 1
ATOM 764 C C . ALA A 1 98 ? -6.211 -2.011 4.903 1.00 98.69 98 ALA A C 1
ATOM 766 O O . ALA A 1 98 ? -5.995 -0.800 4.998 1.00 98.69 98 ALA A O 1
ATOM 767 N N . PRO A 1 99 ? -5.284 -2.834 4.367 1.00 98.62 99 PRO A N 1
ATOM 768 C CA . PRO A 1 99 ? -3.999 -2.328 3.893 1.00 98.62 99 PRO A CA 1
ATOM 769 C C . PRO A 1 99 ? -4.157 -1.227 2.840 1.00 98.62 99 PRO A C 1
ATOM 771 O O . PRO A 1 99 ? -3.432 -0.238 2.877 1.00 98.62 99 PRO A O 1
ATOM 774 N N . GLU A 1 100 ? -5.138 -1.338 1.939 1.00 98.25 100 GLU A N 1
ATOM 775 C CA . GLU A 1 100 ? -5.379 -0.317 0.916 1.00 98.25 100 GLU A CA 1
ATOM 776 C C . GLU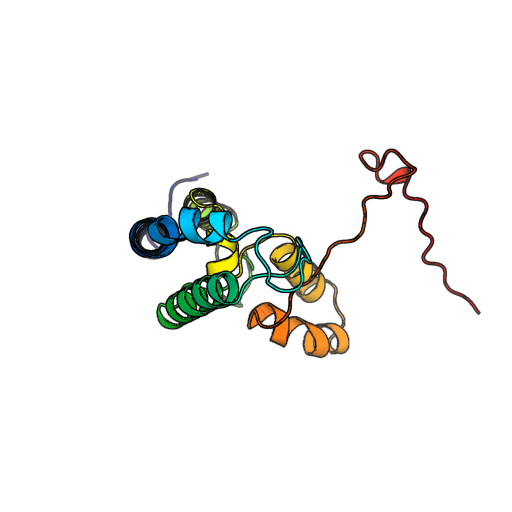 A 1 100 ? -5.932 0.981 1.520 1.00 98.25 100 GLU A C 1
ATOM 778 O O . GLU A 1 100 ? -5.558 2.075 1.091 1.00 98.25 100 GLU A O 1
ATOM 783 N N . ILE A 1 101 ? -6.771 0.880 2.557 1.00 98.69 101 ILE A N 1
ATOM 784 C CA . ILE A 1 101 ? -7.322 2.042 3.268 1.00 98.69 101 ILE A CA 1
ATOM 785 C C . ILE A 1 101 ? -6.231 2.895 3.923 1.00 98.69 101 ILE A C 1
ATOM 787 O O . ILE A 1 101 ? -6.376 4.113 3.980 1.00 98.69 101 ILE A O 1
ATOM 791 N N . PHE A 1 102 ? -5.127 2.288 4.360 1.00 98.75 102 PHE A N 1
ATOM 792 C CA . PHE A 1 102 ? -3.985 2.999 4.949 1.00 98.75 102 PHE A CA 1
ATOM 793 C C . PHE A 1 102 ? -2.854 3.303 3.945 1.00 98.75 102 PHE A C 1
ATOM 795 O O . PHE A 1 102 ? -1.804 3.818 4.340 1.00 98.75 102 PHE A O 1
ATOM 802 N N . ASN A 1 103 ? -3.050 2.981 2.659 1.00 98.50 103 ASN A N 1
ATOM 803 C CA . ASN A 1 103 ? -2.032 3.025 1.597 1.00 98.50 103 ASN A CA 1
ATOM 804 C C . ASN A 1 103 ? -0.778 2.187 1.902 1.00 98.50 103 ASN A C 1
ATOM 806 O O . ASN A 1 103 ? 0.354 2.575 1.617 1.00 98.50 103 ASN A O 1
ATOM 810 N N . CYS A 1 104 ? -1.007 1.029 2.510 1.00 98.31 104 CYS A N 1
ATOM 811 C CA . CYS A 1 104 ? -0.015 0.049 2.933 1.00 98.31 104 CYS A CA 1
ATOM 812 C C . CYS A 1 104 ? -0.187 -1.304 2.213 1.00 98.31 104 CYS A C 1
ATOM 814 O O . CYS A 1 104 ? 0.279 -2.327 2.707 1.00 98.31 104 CYS A O 1
ATOM 816 N N . ASN A 1 105 ? -0.888 -1.342 1.076 1.00 98.19 105 ASN A N 1
ATOM 817 C CA . ASN A 1 105 ? -1.135 -2.569 0.321 1.00 98.19 105 ASN A CA 1
ATOM 818 C C . ASN A 1 105 ? 0.016 -2.919 -0.635 1.00 98.19 105 ASN A C 1
ATOM 820 O O . ASN A 1 105 ? 0.601 -2.052 -1.287 1.00 98.19 105 ASN A O 1
ATOM 824 N N . ALA A 1 106 ? 0.254 -4.219 -0.804 1.00 97.38 106 ALA A N 1
ATOM 825 C CA . ALA A 1 106 ? 0.978 -4.720 -1.964 1.00 97.38 106 ALA A CA 1
ATOM 826 C C . ALA A 1 106 ? 0.122 -4.549 -3.242 1.00 97.38 106 ALA A C 1
ATOM 828 O O . ALA A 1 106 ? -1.111 -4.586 -3.160 1.00 97.38 106 ALA A O 1
ATOM 829 N N . PRO A 1 107 ? 0.744 -4.370 -4.423 1.00 98.06 107 PRO A N 1
ATOM 830 C CA . PRO A 1 107 ? 2.187 -4.224 -4.658 1.00 98.06 107 PRO A CA 1
ATOM 831 C C . PRO A 1 107 ? 2.706 -2.785 -4.458 1.00 98.06 107 PRO A C 1
ATOM 833 O O . PRO A 1 107 ? 3.903 -2.545 -4.600 1.00 98.06 107 PRO A O 1
ATOM 836 N N . ASP A 1 108 ? 1.827 -1.828 -4.149 1.00 98.31 108 ASP A N 1
ATOM 837 C CA . ASP A 1 108 ? 2.149 -0.399 -4.165 1.00 98.31 108 ASP A CA 1
ATOM 838 C C . ASP A 1 108 ? 3.254 -0.003 -3.189 1.00 98.31 108 ASP A C 1
ATOM 840 O O . ASP A 1 108 ? 4.136 0.761 -3.570 1.00 98.31 108 ASP A O 1
ATOM 844 N N . THR A 1 109 ? 3.255 -0.534 -1.964 1.00 97.00 109 THR A N 1
ATOM 845 C CA . THR A 1 109 ? 4.308 -0.233 -0.978 1.00 97.00 109 THR A CA 1
ATOM 846 C C . THR A 1 109 ? 5.693 -0.616 -1.483 1.00 97.00 109 THR A C 1
ATOM 848 O O . THR A 1 109 ? 6.576 0.234 -1.538 1.00 97.00 109 THR A O 1
ATOM 851 N N . GLY A 1 110 ? 5.864 -1.850 -1.962 1.00 96.69 110 GLY A N 1
ATOM 852 C CA . GLY A 1 110 ? 7.138 -2.314 -2.512 1.00 96.69 110 GLY A CA 1
ATOM 853 C C . GLY A 1 110 ? 7.580 -1.504 -3.733 1.00 96.69 110 GLY A C 1
ATOM 854 O O . GLY A 1 110 ? 8.750 -1.147 -3.858 1.00 96.69 110 GLY A O 1
ATOM 855 N N . ASN A 1 111 ? 6.646 -1.138 -4.611 1.00 98.25 111 ASN A N 1
ATOM 856 C CA . ASN A 1 111 ? 6.956 -0.300 -5.769 1.00 98.25 111 ASN A CA 1
ATOM 857 C C . ASN A 1 111 ? 7.365 1.128 -5.368 1.00 98.25 111 ASN A C 1
ATOM 859 O O . ASN A 1 111 ? 8.300 1.682 -5.950 1.00 98.25 111 ASN A O 1
ATOM 863 N N . MET A 1 112 ? 6.708 1.719 -4.364 1.00 97.25 112 MET A N 1
ATOM 864 C CA . MET A 1 112 ? 7.112 3.012 -3.809 1.00 97.25 112 MET A CA 1
ATOM 865 C C . MET A 1 112 ? 8.494 2.931 -3.144 1.00 97.25 112 MET A C 1
ATOM 867 O O . MET A 1 112 ? 9.316 3.815 -3.369 1.00 97.25 112 MET A O 1
ATOM 871 N N . GLU A 1 113 ? 8.800 1.859 -2.407 1.00 95.94 113 GLU A N 1
ATOM 872 C CA . GLU A 1 113 ? 10.130 1.630 -1.821 1.00 95.94 113 GLU A CA 1
ATOM 873 C C . GLU A 1 113 ? 11.229 1.529 -2.888 1.00 95.94 113 GLU A C 1
ATOM 875 O O . GLU A 1 113 ? 12.301 2.117 -2.727 1.00 95.94 113 GLU A O 1
ATOM 880 N N . VAL A 1 114 ? 10.970 0.823 -3.995 1.00 97.12 114 VAL A N 1
ATOM 881 C CA . VAL A 1 114 ? 11.910 0.715 -5.123 1.00 97.12 114 VAL A CA 1
ATOM 882 C C . VAL A 1 114 ? 12.166 2.083 -5.754 1.00 97.12 114 VAL A C 1
ATOM 884 O O . VAL A 1 114 ? 13.321 2.442 -5.988 1.00 97.12 114 VAL A O 1
ATOM 887 N N . LEU A 1 115 ? 11.111 2.860 -6.011 1.00 97.00 115 LEU A N 1
ATOM 888 C CA . LEU A 1 115 ? 11.235 4.203 -6.581 1.00 97.00 115 LEU A CA 1
ATOM 889 C C . LEU A 1 115 ? 11.983 5.159 -5.649 1.00 97.00 115 LEU A C 1
ATOM 891 O O . LEU A 1 115 ? 12.835 5.912 -6.119 1.00 97.00 115 LEU A O 1
ATOM 895 N N . GLU A 1 116 ? 11.699 5.121 -4.348 1.00 94.69 116 GLU A N 1
ATOM 896 C CA . GLU A 1 116 ? 12.369 5.976 -3.366 1.00 94.69 116 GLU A CA 1
ATOM 897 C C . GLU A 1 116 ? 13.871 5.672 -3.311 1.00 94.69 116 GLU A C 1
ATOM 899 O O . GLU A 1 116 ? 14.698 6.573 -3.475 1.00 94.69 116 GLU A O 1
ATOM 904 N N . ARG A 1 117 ? 14.232 4.389 -3.171 1.00 93.62 117 ARG A N 1
ATOM 905 C CA . ARG A 1 117 ? 15.625 3.952 -2.986 1.00 93.62 117 ARG A CA 1
ATOM 906 C C . ARG A 1 117 ? 16.463 3.995 -4.262 1.00 93.62 117 ARG A C 1
ATOM 908 O O . ARG A 1 117 ? 17.651 4.300 -4.187 1.00 93.62 117 ARG A O 1
ATOM 915 N N . TYR A 1 118 ? 15.877 3.658 -5.411 1.00 96.94 118 TYR A N 1
ATOM 916 C CA . TYR A 1 118 ? 16.628 3.408 -6.650 1.00 96.94 118 TYR A CA 1
ATOM 917 C C . TYR A 1 118 ? 16.217 4.293 -7.829 1.00 96.94 118 TYR A C 1
ATOM 919 O O . TYR A 1 118 ? 16.906 4.299 -8.849 1.00 96.94 118 TYR A O 1
ATOM 927 N N . GLY A 1 119 ? 15.122 5.047 -7.719 1.00 97.56 119 GLY A N 1
ATOM 928 C CA . GLY A 1 119 ? 14.693 5.959 -8.773 1.00 97.56 119 GLY A CA 1
ATOM 929 C C . GLY A 1 119 ? 15.669 7.122 -8.976 1.00 97.56 119 GLY A C 1
ATOM 930 O O . GLY A 1 119 ? 16.372 7.551 -8.063 1.00 97.56 119 GLY A O 1
ATOM 931 N N . THR A 1 120 ? 15.700 7.687 -10.178 1.00 98.38 120 THR A N 1
ATOM 932 C CA . THR A 1 120 ? 16.283 9.019 -10.400 1.00 98.38 120 THR A CA 1
ATOM 933 C C . THR A 1 120 ? 15.365 10.104 -9.831 1.00 98.38 120 THR A C 1
ATOM 935 O O . THR A 1 120 ? 14.176 9.862 -9.614 1.00 98.38 120 THR A O 1
ATOM 938 N N . ASP A 1 121 ? 15.868 11.330 -9.655 1.00 98.19 121 ASP A N 1
ATOM 939 C CA . ASP A 1 121 ? 15.029 12.464 -9.228 1.00 98.19 121 ASP A CA 1
ATOM 940 C C . ASP A 1 121 ? 13.818 12.659 -10.148 1.00 98.19 121 ASP A C 1
ATOM 942 O O . ASP A 1 121 ? 12.700 12.873 -9.682 1.00 98.19 121 ASP A O 1
ATOM 946 N N . ALA A 1 122 ? 14.018 12.501 -11.460 1.00 98.56 122 ALA A N 1
ATOM 947 C CA . ALA A 1 122 ? 12.947 12.601 -12.443 1.00 98.56 122 ALA A CA 1
ATOM 948 C C . ALA A 1 122 ? 11.911 11.469 -12.308 1.00 98.56 122 ALA A C 1
ATOM 950 O O . ALA A 1 122 ? 10.717 11.711 -12.478 1.00 98.56 122 ALA A O 1
ATOM 951 N N . GLN A 1 123 ? 12.337 10.240 -11.996 1.00 98.50 123 GLN A N 1
ATOM 952 C CA . GLN A 1 123 ? 11.423 9.115 -11.770 1.00 98.50 123 GLN A CA 1
ATOM 953 C C . GLN A 1 123 ? 10.633 9.287 -10.470 1.00 98.50 123 GLN A C 1
ATOM 955 O O . GLN A 1 123 ? 9.412 9.125 -10.486 1.00 98.50 123 GLN A O 1
ATOM 960 N N . ARG A 1 124 ? 11.301 9.670 -9.372 1.00 97.88 124 ARG A N 1
ATOM 961 C CA . ARG A 1 124 ? 10.647 9.966 -8.090 1.00 97.88 124 ARG A CA 1
ATOM 962 C C . ARG A 1 124 ? 9.611 11.071 -8.246 1.00 97.88 124 ARG A C 1
ATOM 964 O O . ARG A 1 124 ? 8.447 10.845 -7.935 1.00 97.88 124 ARG A O 1
ATOM 971 N N . ALA A 1 125 ? 10.002 12.218 -8.806 1.00 97.94 125 ALA A N 1
ATOM 972 C CA . ALA A 1 125 ? 9.118 13.369 -8.989 1.00 97.94 125 ALA A CA 1
ATOM 973 C C . ALA A 1 125 ? 7.905 13.062 -9.877 1.00 97.94 125 ALA A C 1
ATOM 975 O O . ALA A 1 125 ? 6.842 13.648 -9.690 1.00 97.94 125 ALA A O 1
ATOM 976 N N . ARG A 1 126 ? 8.052 12.143 -10.838 1.00 98.00 126 ARG A N 1
ATOM 977 C CA . ARG A 1 126 ? 6.963 11.751 -11.734 1.00 98.00 126 ARG A CA 1
ATOM 978 C C . ARG A 1 126 ? 5.957 10.799 -11.088 1.00 98.00 126 ARG A C 1
ATOM 980 O O . ARG A 1 126 ? 4.775 10.924 -11.378 1.00 98.00 126 ARG A O 1
ATOM 987 N N . TRP A 1 127 ? 6.409 9.827 -10.295 1.00 98.38 127 TRP A N 1
ATOM 988 C CA . TRP A 1 127 ? 5.563 8.691 -9.901 1.00 98.38 127 TRP A CA 1
ATOM 989 C C . TRP A 1 127 ? 5.219 8.644 -8.412 1.00 98.38 127 TRP A C 1
ATOM 991 O O . TRP A 1 127 ? 4.102 8.266 -8.063 1.00 98.38 127 TRP A O 1
ATOM 1001 N N . LEU A 1 128 ? 6.141 9.030 -7.525 1.00 97.19 128 LEU A N 1
ATOM 1002 C CA . LEU A 1 128 ? 5.905 8.941 -6.083 1.00 97.19 128 LEU A CA 1
ATOM 1003 C C . LEU A 1 128 ? 4.771 9.844 -5.583 1.00 97.19 128 LEU A C 1
ATOM 1005 O O . LEU A 1 128 ? 4.000 9.348 -4.765 1.00 97.19 128 LEU A O 1
ATOM 1009 N N . PRO A 1 129 ? 4.599 11.105 -6.042 1.00 97.38 129 PRO A N 1
ATOM 1010 C CA . PRO A 1 129 ? 3.547 11.970 -5.508 1.00 97.38 129 PRO A CA 1
ATOM 1011 C C . PRO A 1 129 ? 2.150 11.343 -5.585 1.00 97.38 129 PRO A C 1
ATOM 1013 O O . PRO A 1 129 ? 1.432 11.322 -4.584 1.00 97.38 129 PRO A O 1
ATOM 1016 N N . ASP A 1 130 ? 1.795 10.753 -6.729 1.00 98.19 130 ASP A N 1
ATOM 1017 C CA . ASP A 1 130 ? 0.471 10.161 -6.939 1.00 98.19 130 ASP A CA 1
ATOM 1018 C C . ASP A 1 130 ? 0.286 8.835 -6.184 1.00 98.19 130 ASP A C 1
ATOM 1020 O O . ASP A 1 130 ? -0.808 8.551 -5.681 1.00 98.19 130 ASP A O 1
ATOM 1024 N N . LEU A 1 131 ? 1.350 8.031 -6.060 1.00 97.88 131 LEU A N 1
ATOM 1025 C CA . LEU A 1 131 ? 1.331 6.784 -5.288 1.00 97.88 131 LEU A CA 1
ATOM 1026 C C . LEU A 1 131 ? 1.231 7.059 -3.779 1.00 97.88 131 LEU A C 1
ATOM 1028 O O . LEU A 1 131 ? 0.395 6.463 -3.098 1.00 97.88 131 LEU A O 1
ATOM 1032 N N . ILE A 1 132 ? 2.002 8.025 -3.269 1.00 96.62 132 ILE A N 1
ATOM 1033 C CA . ILE A 1 132 ? 1.974 8.484 -1.870 1.00 96.62 132 ILE A CA 1
ATOM 1034 C C . ILE A 1 132 ? 0.618 9.115 -1.541 1.00 96.62 132 ILE A C 1
ATOM 1036 O O . ILE A 1 132 ? 0.100 8.912 -0.440 1.00 96.62 132 ILE A O 1
ATOM 1040 N N . ALA A 1 133 ? 0.015 9.849 -2.482 1.00 96.56 133 ALA A N 1
ATOM 1041 C CA . ALA A 1 133 ? -1.330 10.397 -2.338 1.00 96.56 133 ALA A CA 1
ATOM 1042 C C . ALA A 1 133 ? -2.438 9.332 -2.462 1.00 96.56 133 ALA A C 1
ATOM 1044 O O . ALA A 1 133 ? -3.585 9.605 -2.096 1.00 96.56 133 ALA A O 1
ATOM 1045 N N . GLY A 1 134 ? -2.123 8.128 -2.949 1.00 96.56 134 GLY A N 1
ATOM 1046 C CA . GLY A 1 134 ? -3.075 7.034 -3.167 1.00 96.56 134 GLY A CA 1
ATOM 1047 C C . GLY A 1 134 ? -4.099 7.313 -4.269 1.00 96.56 134 GLY A C 1
ATOM 1048 O O . GLY A 1 134 ? -5.212 6.792 -4.202 1.00 96.56 134 GLY A O 1
ATOM 1049 N N . VAL A 1 135 ? -3.749 8.164 -5.241 1.00 95.88 135 VAL A N 1
ATOM 1050 C CA . VAL A 1 135 ? -4.579 8.467 -6.426 1.00 95.88 135 VAL A CA 1
ATOM 1051 C C . VAL A 1 135 ? -4.130 7.690 -7.665 1.00 95.88 135 VAL A C 1
ATOM 1053 O O . VAL A 1 135 ? -4.892 7.576 -8.620 1.00 95.88 135 VAL A O 1
ATOM 1056 N N . ALA A 1 136 ? -2.932 7.103 -7.621 1.00 96.38 136 ALA A N 1
ATOM 1057 C CA . ALA A 1 136 ? -2.458 6.109 -8.573 1.00 96.38 136 ALA A CA 1
ATOM 1058 C C . ALA A 1 136 ? -2.247 4.748 -7.895 1.00 96.38 136 ALA A C 1
ATOM 1060 O O . ALA A 1 136 ? -2.021 4.643 -6.684 1.00 96.38 136 ALA A O 1
ATOM 1061 N N . ARG A 1 137 ? -2.306 3.695 -8.709 1.00 97.25 137 ARG A N 1
ATOM 1062 C CA . ARG A 1 137 ? -1.956 2.317 -8.354 1.00 97.25 137 ARG A CA 1
ATOM 1063 C C . ARG A 1 137 ? -0.873 1.821 -9.300 1.00 97.25 137 ARG A C 1
ATOM 1065 O O . ARG A 1 137 ? -0.707 2.347 -10.399 1.00 97.25 137 ARG A O 1
ATOM 1072 N N . SER A 1 138 ? -0.144 0.814 -8.860 1.00 98.19 138 SER A N 1
ATOM 1073 C CA . SER A 1 138 ? 0.975 0.218 -9.571 1.00 98.19 138 SER A CA 1
ATOM 1074 C C . SER A 1 138 ? 0.838 -1.301 -9.620 1.00 98.19 138 SER A C 1
ATOM 1076 O O . SER A 1 138 ? 0.009 -1.901 -8.938 1.00 98.19 138 SER A O 1
ATOM 1078 N N . ALA A 1 139 ? 1.656 -1.931 -10.455 1.00 98.19 139 ALA A N 1
ATOM 1079 C CA . ALA A 1 139 ? 1.757 -3.377 -10.559 1.00 98.19 139 ALA A CA 1
ATOM 1080 C C . ALA A 1 139 ? 3.232 -3.772 -10.600 1.00 98.19 139 ALA A C 1
ATOM 1082 O O . ALA A 1 139 ? 4.065 -3.015 -11.098 1.00 98.19 139 ALA A O 1
ATOM 1083 N N . TYR A 1 140 ? 3.550 -4.954 -10.079 1.00 97.94 140 TYR A N 1
ATOM 1084 C CA . TYR A 1 140 ? 4.860 -5.573 -10.242 1.00 97.94 140 TYR A CA 1
ATOM 1085 C C . TYR A 1 140 ? 4.724 -6.744 -11.215 1.00 97.94 140 TYR A C 1
ATOM 1087 O O . TYR A 1 140 ? 4.003 -7.703 -10.939 1.00 97.94 140 TYR A O 1
ATOM 1095 N N . LEU A 1 141 ? 5.368 -6.635 -12.378 1.00 96.88 141 LEU A N 1
ATOM 1096 C CA . LEU A 1 141 ? 5.272 -7.616 -13.455 1.00 96.88 141 LEU A CA 1
ATOM 1097 C C . LEU A 1 141 ? 6.564 -8.435 -13.491 1.00 96.88 141 LEU A C 1
ATOM 1099 O O . LEU A 1 141 ? 7.576 -7.971 -14.007 1.00 96.88 141 LEU A O 1
ATOM 1103 N N . MET A 1 142 ? 6.516 -9.636 -12.916 1.00 97.38 142 MET A N 1
ATOM 1104 C CA . MET A 1 142 ? 7.635 -10.588 -12.910 1.00 97.38 142 MET A CA 1
ATOM 1105 C C . MET A 1 142 ? 7.188 -11.988 -13.325 1.00 97.38 142 MET A C 1
ATOM 1107 O O . MET A 1 142 ? 7.874 -12.641 -14.096 1.00 97.38 142 MET A O 1
ATOM 1111 N N . THR A 1 143 ? 6.049 -12.466 -12.817 1.00 98.00 143 THR A N 1
ATOM 1112 C CA . THR A 1 143 ? 5.543 -13.806 -13.136 1.00 98.00 143 THR A CA 1
ATOM 1113 C C . THR A 1 143 ? 5.164 -13.921 -14.611 1.00 98.00 143 THR A C 1
ATOM 1115 O O . THR A 1 143 ? 4.419 -13.093 -15.133 1.00 98.00 143 THR A O 1
ATOM 1118 N N . GLU A 1 144 ? 5.630 -14.989 -15.250 1.00 98.38 144 GLU A N 1
ATOM 1119 C CA . GLU A 1 144 ? 5.389 -15.317 -16.652 1.00 98.38 144 GLU A CA 1
ATOM 1120 C C . GLU A 1 144 ? 4.584 -16.623 -16.752 1.00 98.38 144 GLU A C 1
ATOM 1122 O O . GLU A 1 144 ? 4.859 -17.567 -16.012 1.00 98.38 144 GLU A O 1
ATOM 1127 N N . PRO A 1 145 ? 3.583 -16.709 -17.647 1.00 97.69 145 PRO A N 1
ATOM 1128 C CA . PRO A 1 145 ? 2.693 -17.869 -17.718 1.00 97.69 145 PRO A CA 1
ATOM 1129 C C . PRO A 1 145 ? 3.378 -19.146 -18.228 1.00 97.69 145 PRO A C 1
ATOM 1131 O O . PRO A 1 145 ? 2.967 -20.243 -17.853 1.00 97.69 145 PRO A O 1
ATOM 1134 N N . ASP A 1 146 ? 4.406 -19.008 -19.067 1.00 97.75 146 ASP A N 1
ATOM 1135 C CA . ASP A 1 146 ? 4.980 -20.117 -19.839 1.00 97.75 146 ASP A CA 1
ATOM 1136 C C . ASP A 1 146 ? 6.285 -20.682 -19.243 1.00 97.75 146 ASP A C 1
ATOM 1138 O O . ASP A 1 146 ? 6.884 -21.595 -19.815 1.00 97.75 146 ASP A O 1
ATOM 1142 N N . VAL A 1 147 ? 6.732 -20.175 -18.086 1.00 97.56 147 VAL A N 1
ATOM 1143 C CA . VAL A 1 147 ? 7.947 -20.635 -17.386 1.00 97.56 147 VAL A CA 1
ATOM 1144 C C . VAL A 1 147 ? 7.692 -20.814 -15.890 1.00 97.56 147 VAL A C 1
ATOM 1146 O O . VAL A 1 147 ? 6.768 -20.237 -15.318 1.00 97.56 147 VAL A O 1
ATOM 1149 N N . ALA A 1 148 ? 8.527 -21.603 -15.214 1.00 97.62 148 ALA A N 1
ATOM 1150 C CA . ALA A 1 148 ? 8.406 -21.811 -13.774 1.00 97.62 148 ALA A CA 1
ATOM 1151 C C . ALA A 1 148 ? 8.971 -20.611 -12.986 1.00 97.62 148 ALA A C 1
ATOM 1153 O O . ALA A 1 148 ? 10.038 -20.704 -12.383 1.00 97.62 148 ALA A O 1
ATOM 1154 N N . SER A 1 149 ? 8.241 -19.487 -12.946 1.00 98.12 149 SER A N 1
ATOM 1155 C CA . SER A 1 149 ? 8.693 -18.224 -12.326 1.00 98.12 149 SER A CA 1
ATOM 1156 C C . SER A 1 149 ? 8.957 -18.280 -10.814 1.00 98.12 149 SER A C 1
ATOM 1158 O O . SER A 1 149 ? 9.396 -17.286 -10.241 1.00 98.12 149 SER A O 1
ATOM 1160 N N . SER A 1 150 ? 8.700 -19.411 -10.145 1.00 97.38 150 SER A N 1
ATOM 1161 C CA . SER A 1 150 ? 9.208 -19.648 -8.787 1.00 97.38 150 SER A CA 1
ATOM 1162 C C . SER A 1 150 ? 10.739 -19.625 -8.739 1.00 97.38 150 SER A C 1
ATOM 1164 O O . SER A 1 150 ? 11.317 -19.272 -7.715 1.00 97.38 150 SER A O 1
ATOM 1166 N N . ASP A 1 151 ? 11.387 -20.002 -9.843 1.00 97.81 151 ASP A N 1
ATOM 1167 C CA . ASP A 1 151 ? 12.807 -19.796 -10.086 1.00 97.81 151 ASP A CA 1
ATOM 1168 C C . ASP A 1 151 ? 12.977 -18.561 -10.980 1.00 97.81 151 ASP A C 1
ATOM 1170 O O . ASP A 1 151 ? 12.744 -18.604 -12.189 1.00 97.81 151 ASP A O 1
ATOM 1174 N N . ALA A 1 152 ? 13.388 -17.444 -10.378 1.00 97.06 152 ALA A N 1
ATOM 1175 C CA . ALA A 1 152 ? 13.551 -16.176 -11.085 1.00 97.06 152 ALA A CA 1
ATOM 1176 C C . ALA A 1 152 ? 14.603 -16.236 -12.210 1.00 97.06 152 ALA A C 1
ATOM 1178 O O . ALA A 1 152 ? 14.614 -15.368 -13.079 1.00 97.06 152 ALA A O 1
ATOM 1179 N N . THR A 1 153 ? 15.471 -17.254 -12.236 1.00 97.31 153 THR A N 1
ATOM 1180 C CA . THR A 1 153 ? 16.452 -17.427 -13.318 1.00 97.31 153 THR A CA 1
ATOM 1181 C C . THR A 1 153 ? 15.827 -17.914 -14.630 1.00 97.31 153 THR A C 1
ATOM 1183 O O . THR A 1 153 ? 16.490 -17.871 -15.664 1.00 97.31 153 THR A O 1
ATOM 1186 N N . GLN A 1 154 ? 14.556 -18.336 -14.610 1.00 97.81 154 GLN A N 1
ATOM 1187 C CA . GLN A 1 154 ? 13.821 -18.799 -15.793 1.00 97.81 154 GLN A CA 1
ATOM 1188 C C . GLN A 1 154 ? 13.004 -17.708 -16.495 1.00 97.81 154 GLN A C 1
ATOM 1190 O O . GLN A 1 154 ? 12.423 -17.987 -17.542 1.00 97.81 154 GLN A O 1
ATOM 1195 N N . ILE A 1 155 ? 12.942 -16.491 -15.942 1.00 98.06 155 ILE A N 1
ATOM 1196 C CA . ILE A 1 155 ? 12.265 -15.349 -16.575 1.00 98.06 155 ILE A CA 1
ATOM 1197 C C . ILE A 1 155 ? 12.840 -15.123 -17.977 1.00 98.06 155 ILE A C 1
ATOM 1199 O O . ILE A 1 155 ? 14.057 -15.074 -18.166 1.00 98.06 155 ILE A O 1
ATOM 1203 N N . SER A 1 156 ? 11.950 -15.015 -18.960 1.00 97.38 156 SER A N 1
ATOM 1204 C CA . SER A 1 156 ? 12.283 -15.022 -20.383 1.00 97.38 156 SER A CA 1
ATOM 1205 C C . SER A 1 156 ? 12.026 -13.684 -21.081 1.00 97.38 156 SER A C 1
ATOM 1207 O O . SER A 1 156 ? 12.561 -13.461 -22.172 1.00 97.38 156 SER A O 1
ATOM 1209 N N . LEU A 1 157 ? 11.267 -12.766 -20.465 1.00 97.12 157 LEU A N 1
ATOM 1210 C CA . LEU A 1 157 ? 11.088 -11.398 -20.939 1.00 97.12 157 LEU A CA 1
ATOM 1211 C C . LEU A 1 157 ? 12.439 -10.678 -20.969 1.00 97.12 157 LEU A C 1
ATOM 1213 O O . LEU A 1 157 ? 13.148 -10.567 -19.969 1.00 97.12 157 LEU A O 1
ATOM 1217 N N . LYS A 1 158 ? 12.776 -10.135 -22.137 1.00 96.00 158 LYS A N 1
ATOM 1218 C CA . LYS A 1 158 ? 14.045 -9.450 -22.370 1.00 96.00 158 LYS A CA 1
ATOM 1219 C C . LYS A 1 158 ? 13.881 -7.941 -22.271 1.00 96.00 158 LYS A C 1
ATOM 1221 O O . LYS A 1 158 ? 13.013 -7.359 -22.917 1.00 96.00 158 LYS A O 1
ATOM 1226 N N . CYS A 1 159 ? 14.771 -7.315 -21.510 1.00 95.94 159 CYS A N 1
ATOM 1227 C CA . CYS A 1 159 ? 14.987 -5.873 -21.499 1.00 95.94 159 CYS A CA 1
ATOM 1228 C C . CYS A 1 159 ? 16.436 -5.624 -21.934 1.00 95.94 159 CYS A C 1
ATOM 1230 O O . CYS A 1 159 ? 17.361 -5.726 -21.131 1.00 95.94 159 CYS A O 1
ATOM 1232 N N . GLU A 1 160 ? 16.633 -5.399 -23.232 1.00 96.50 160 GLU A N 1
ATOM 1233 C CA . GLU A 1 160 ? 17.949 -5.259 -23.860 1.00 96.50 160 GLU A CA 1
ATOM 1234 C C . GLU A 1 160 ? 18.123 -3.821 -24.367 1.00 96.50 160 GLU A C 1
ATOM 1236 O O . GLU A 1 160 ? 17.177 -3.197 -24.852 1.00 96.50 160 GLU A O 1
ATOM 1241 N N . GLN A 1 161 ? 19.337 -3.284 -24.250 1.00 96.50 161 GLN A N 1
ATOM 1242 C CA . GLN A 1 161 ? 19.687 -2.023 -24.894 1.00 96.50 161 GLN A CA 1
ATOM 1243 C C . GLN A 1 161 ? 19.748 -2.246 -26.411 1.00 96.50 161 GLN A C 1
ATOM 1245 O O . GLN A 1 161 ? 20.370 -3.203 -26.867 1.00 96.50 161 GLN A O 1
ATOM 1250 N N . VAL A 1 162 ? 19.109 -1.364 -27.177 1.00 94.69 162 VAL A N 1
ATOM 1251 C CA . VAL A 1 162 ? 19.178 -1.351 -28.644 1.00 94.69 162 VAL A CA 1
ATOM 1252 C C . VAL A 1 162 ? 19.940 -0.099 -29.067 1.00 94.69 162 VAL A C 1
ATOM 1254 O O . VAL A 1 162 ? 19.659 0.980 -28.540 1.00 94.69 162 VAL A O 1
ATOM 1257 N N . ASP A 1 163 ? 20.908 -0.275 -29.966 1.00 86.44 163 ASP A N 1
ATOM 1258 C CA . ASP A 1 163 ? 21.731 0.798 -30.544 1.00 86.44 163 ASP A CA 1
ATOM 1259 C C . ASP A 1 163 ? 20.950 1.700 -31.516 1.00 86.44 163 ASP A C 1
ATOM 1261 O O . ASP A 1 163 ? 20.091 1.179 -32.271 1.00 86.44 163 ASP A O 1
#

Radius of gyration: 18.37 Å; chains: 1; bounding box: 45×35×55 Å

Sequence (163 aa):
MDLGVSDRVKPLVGAVRRMVRDDIAPLDVEYHDQVGKHPSGDRFAMTDRQVEILRGLKEKAKAAGLWNFWLTDSDQGYGLSTVEYAYLAEEMGAISIAPEIFNCNAPDTGNMEVLERYGTDAQRARWLPDLIAGVARSAYLMTEPDVASSDATQISLKCEQVD

pLDDT: mean 96.34, std 4.23, range [65.06, 98.88]

Foldseek 3Di:
DDLDADPVLVVVLVVLLCCCPPPVVVCQVVLVVQQQVAPVSPNPDGHPSNVVSLVVLLVVCVVVLQADPLPECDPPDPNHHPSSVVSSVVSQVVGDCSCLSRLNDPPLSVVLVCCVPPNDPVSCVPPVVCSRVSVDDDDDDQDDPPFPCVPSVGGDDDDDDDD